Protein AF-A0A4Q1AGE1-F1 (afdb_monomer_lite)

Secondary structure (DSSP, 8-state):
---HHHHHHHHHHHHHH----TT--HHHHHHHHHHHHHT-TTS-HHHHHHHHHHHHHHHHHHHHHHHTT-

Sequence (70 aa):
MIANDIKNNIVSHLGENLVVSHYSTDNEIRDLIGRTINYIKIISEKDKEEIIESSLVSIRERIDKSSIYS

Foldseek 3Di:
DDDVVVLVVLLVCLLVPVDDDLPDDLVNQLVSQLVVCVVVVVADPVSSVVSSVSNSVSNNVVSVVVVVVD

pLDDT: mean 89.39, std 10.69, range [46.41, 97.81]

Structure (mmCIF, N/CA/C/O backbone):
data_AF-A0A4Q1AGE1-F1
#
_entry.id   AF-A0A4Q1AGE1-F1
#
loop_
_atom_site.group_PDB
_atom_site.id
_atom_site.type_symbol
_atom_site.label_atom_id
_atom_site.label_alt_id
_atom_site.label_comp_id
_atom_site.label_asym_id
_atom_site.label_entity_id
_atom_site.label_seq_id
_atom_site.pdbx_PDB_ins_code
_atom_site.Cartn_x
_atom_site.Cartn_y
_atom_site.Cartn_z
_atom_site.occupancy
_atom_site.B_iso_or_equiv
_atom_site.auth_seq_id
_atom_site.auth_comp_id
_atom_site.auth_asym_id
_atom_site.auth_atom_id
_atom_site.pdbx_PDB_model_num
ATOM 1 N N . MET A 1 1 ? -6.164 -0.478 17.341 1.00 67.38 1 MET A N 1
ATOM 2 C CA . MET A 1 1 ? -5.289 -1.519 16.781 1.00 67.38 1 MET A CA 1
ATOM 3 C C . MET A 1 1 ? -6.163 -2.597 16.193 1.00 67.38 1 MET A C 1
ATOM 5 O O . MET A 1 1 ? -6.941 -3.203 16.926 1.00 67.38 1 MET A O 1
ATOM 9 N N . ILE A 1 2 ? -6.078 -2.775 14.880 1.00 80.00 2 ILE A N 1
ATOM 10 C CA . ILE A 1 2 ? -6.680 -3.924 14.197 1.00 80.00 2 ILE A CA 1
ATOM 11 C C . ILE A 1 2 ? -5.872 -5.195 14.485 1.00 80.00 2 ILE A C 1
ATOM 13 O O . ILE A 1 2 ? -4.711 -5.124 14.889 1.00 80.00 2 ILE A O 1
ATOM 17 N N . ALA A 1 3 ? -6.477 -6.363 14.278 1.00 84.88 3 ALA A N 1
ATOM 18 C CA . ALA A 1 3 ? -5.742 -7.621 14.345 1.00 84.88 3 ALA A CA 1
ATOM 19 C C . ALA A 1 3 ? -4.630 -7.645 13.280 1.00 84.88 3 ALA A C 1
ATOM 21 O O . ALA A 1 3 ? -4.856 -7.234 12.138 1.00 84.88 3 ALA A O 1
ATOM 22 N N . ASN A 1 4 ? -3.447 -8.154 13.642 1.00 85.81 4 ASN A N 1
ATOM 23 C CA . ASN A 1 4 ? -2.294 -8.233 12.736 1.00 85.81 4 ASN A CA 1
ATOM 24 C C . ASN A 1 4 ? -2.616 -8.984 11.437 1.00 85.81 4 ASN A C 1
ATOM 26 O O . ASN A 1 4 ? -2.146 -8.584 10.378 1.00 85.81 4 ASN A O 1
ATOM 30 N N . ASP A 1 5 ? -3.473 -10.002 11.494 1.00 88.38 5 ASP A N 1
ATOM 31 C CA . ASP A 1 5 ? -3.881 -10.762 10.309 1.00 88.38 5 ASP A CA 1
ATOM 32 C C . ASP A 1 5 ? -4.646 -9.894 9.303 1.00 88.38 5 ASP A C 1
ATOM 34 O O . ASP A 1 5 ? -4.407 -9.973 8.102 1.00 88.38 5 ASP A O 1
ATOM 38 N N . ILE A 1 6 ? -5.515 -8.994 9.784 1.00 89.25 6 ILE A N 1
ATOM 39 C CA . ILE A 1 6 ? -6.234 -8.045 8.920 1.00 89.25 6 ILE A CA 1
ATOM 40 C C . ILE A 1 6 ? -5.235 -7.089 8.266 1.00 89.25 6 ILE A C 1
ATOM 42 O O . ILE A 1 6 ? -5.324 -6.838 7.066 1.00 89.25 6 ILE A O 1
ATOM 46 N N . LYS A 1 7 ? -4.264 -6.590 9.039 1.00 90.56 7 LYS A N 1
ATOM 47 C CA . LYS A 1 7 ? -3.206 -5.709 8.531 1.00 90.56 7 LYS A CA 1
ATOM 48 C C . LYS A 1 7 ? -2.410 -6.389 7.416 1.00 90.56 7 LYS A C 1
ATOM 50 O O . LYS A 1 7 ? -2.273 -5.828 6.333 1.00 90.56 7 LYS A O 1
ATOM 55 N N . ASN A 1 8 ? -1.950 -7.612 7.665 1.00 92.75 8 ASN A N 1
ATOM 56 C CA . ASN A 1 8 ? -1.160 -8.390 6.714 1.00 92.75 8 ASN A CA 1
ATOM 57 C C . ASN A 1 8 ? -1.953 -8.705 5.440 1.00 92.75 8 ASN A C 1
ATOM 59 O O . ASN A 1 8 ? -1.408 -8.591 4.345 1.00 92.75 8 ASN A O 1
ATOM 63 N N . ASN A 1 9 ? -3.246 -9.015 5.566 1.00 93.69 9 ASN A N 1
ATOM 64 C CA . ASN A 1 9 ? -4.120 -9.244 4.416 1.00 93.69 9 ASN A CA 1
ATOM 65 C C . ASN A 1 9 ? -4.286 -7.986 3.556 1.00 93.69 9 ASN A C 1
ATOM 67 O O . ASN A 1 9 ? -4.248 -8.077 2.333 1.00 93.69 9 ASN A O 1
ATOM 71 N N . ILE A 1 10 ? -4.443 -6.810 4.175 1.00 94.00 10 ILE A N 1
ATOM 72 C CA . ILE A 1 10 ? -4.522 -5.540 3.439 1.00 94.00 10 ILE A CA 1
ATOM 73 C C . ILE A 1 10 ? -3.209 -5.280 2.696 1.00 94.00 10 ILE A C 1
ATOM 75 O O . ILE A 1 10 ? -3.239 -4.975 1.506 1.00 94.00 10 ILE A O 1
ATOM 79 N N . VAL A 1 11 ? -2.070 -5.440 3.375 1.00 95.56 11 VAL A N 1
ATOM 80 C CA . VAL A 1 11 ? -0.740 -5.233 2.784 1.00 95.56 11 VAL A CA 1
ATOM 81 C C . VAL A 1 11 ? -0.499 -6.178 1.605 1.00 95.56 11 VAL A C 1
ATOM 83 O O . VAL A 1 11 ? -0.107 -5.711 0.540 1.00 95.56 11 VAL A O 1
ATOM 86 N N . SER A 1 12 ? -0.777 -7.478 1.754 1.00 96.19 12 SER A N 1
ATOM 87 C CA . SER A 1 12 ? -0.650 -8.458 0.661 1.00 96.19 12 SER A CA 1
ATOM 88 C C . SER A 1 12 ? -1.580 -8.112 -0.501 1.00 96.19 12 SER A C 1
ATOM 90 O O . SER A 1 12 ? -1.129 -8.032 -1.644 1.00 96.19 12 SER A O 1
ATOM 92 N N . HIS A 1 13 ? -2.850 -7.797 -0.225 1.00 95.56 13 HIS A N 1
ATOM 93 C CA . HIS A 1 13 ? -3.803 -7.471 -1.280 1.00 95.56 13 HIS A CA 1
ATOM 94 C C . HIS A 1 13 ? -3.392 -6.221 -2.071 1.00 95.56 13 HIS A C 1
ATOM 96 O O . HIS A 1 13 ? -3.442 -6.236 -3.303 1.00 95.56 13 HIS A O 1
ATOM 102 N N . LEU A 1 14 ? -2.950 -5.160 -1.388 1.00 95.62 14 LEU A N 1
ATOM 103 C CA . LEU A 1 14 ? -2.442 -3.945 -2.030 1.00 95.62 14 LEU A CA 1
ATOM 104 C C . LEU A 1 14 ? -1.142 -4.212 -2.798 1.00 95.62 14 LEU A C 1
ATOM 106 O O . LEU A 1 14 ? -1.026 -3.795 -3.949 1.00 95.62 14 LEU A O 1
ATOM 110 N N . GLY A 1 15 ? -0.198 -4.937 -2.199 1.00 94.56 15 GLY A N 1
ATOM 111 C CA . GLY A 1 15 ? 1.074 -5.310 -2.819 1.00 94.56 15 GLY A CA 1
ATOM 112 C C . GLY A 1 15 ? 0.904 -6.065 -4.135 1.00 94.56 15 GLY A C 1
ATOM 113 O O . GLY A 1 15 ? 1.579 -5.775 -5.123 1.00 94.56 15 GLY A O 1
ATOM 114 N N . GLU A 1 16 ? -0.045 -6.998 -4.172 1.00 93.56 16 GLU A N 1
ATOM 115 C CA . GLU A 1 16 ? -0.290 -7.870 -5.320 1.00 93.56 16 GLU A CA 1
ATOM 116 C C . GLU A 1 16 ? -1.179 -7.235 -6.388 1.00 93.56 16 GLU A C 1
ATOM 118 O O . GLU A 1 16 ? -0.942 -7.459 -7.576 1.00 93.56 16 GLU A O 1
ATOM 123 N N . ASN A 1 17 ? -2.166 -6.420 -5.995 1.00 94.44 17 ASN A N 1
ATOM 124 C CA . ASN A 1 17 ? -3.262 -6.029 -6.890 1.00 94.44 17 ASN A CA 1
ATOM 125 C C . ASN A 1 17 ? -3.366 -4.526 -7.152 1.00 94.44 17 ASN A C 1
ATOM 127 O O . ASN A 1 17 ? -4.043 -4.134 -8.104 1.00 94.44 17 ASN A O 1
ATOM 131 N N . LEU A 1 18 ? -2.713 -3.664 -6.361 1.00 94.00 18 LEU A N 1
ATOM 132 C CA . LEU A 1 18 ? -2.778 -2.226 -6.619 1.00 94.00 18 LEU A CA 1
ATOM 133 C C . LEU A 1 18 ? -2.095 -1.932 -7.958 1.00 94.00 18 LEU A C 1
ATOM 135 O O . LEU A 1 18 ? -0.919 -2.253 -8.149 1.00 94.00 18 LEU A O 1
ATOM 139 N N . VAL A 1 19 ? -2.844 -1.351 -8.893 1.00 92.19 19 VAL A N 1
ATOM 140 C CA . VAL A 1 19 ? -2.334 -0.984 -10.216 1.00 92.19 19 VAL A CA 1
ATOM 141 C C . VAL A 1 19 ? -1.537 0.303 -10.082 1.00 92.19 19 VAL A C 1
ATOM 143 O O . VAL A 1 19 ? -2.069 1.339 -9.688 1.00 92.19 19 VAL A O 1
ATOM 146 N N . VAL A 1 20 ? -0.252 0.223 -10.410 1.00 92.38 20 VAL A N 1
ATOM 147 C CA . VAL A 1 20 ? 0.704 1.319 -10.269 1.00 92.38 20 VAL A CA 1
ATOM 148 C C . VAL A 1 20 ? 1.567 1.366 -11.525 1.00 92.38 20 VAL A C 1
ATOM 150 O O . VAL A 1 20 ? 1.955 0.321 -12.048 1.00 92.38 20 VAL A O 1
ATOM 153 N N . SER A 1 21 ? 1.859 2.569 -12.021 1.00 89.31 21 SER A N 1
ATOM 154 C CA . SER A 1 21 ? 2.802 2.736 -13.128 1.00 89.31 21 SER A CA 1
ATOM 155 C C . SER A 1 21 ? 4.218 2.401 -12.667 1.00 89.31 21 SER A C 1
ATOM 157 O O . SER A 1 21 ? 4.620 2.773 -11.566 1.00 89.31 21 SER A O 1
ATOM 159 N N . HIS A 1 22 ? 5.010 1.774 -13.537 1.00 86.50 22 HIS A N 1
ATOM 160 C CA . HIS A 1 22 ? 6.438 1.557 -13.287 1.00 86.50 22 HIS A CA 1
ATOM 161 C C . HIS A 1 22 ? 7.178 2.872 -12.968 1.00 86.50 22 HIS A C 1
AT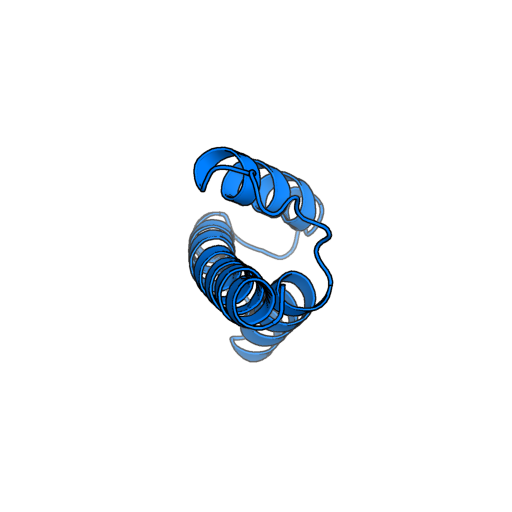OM 163 O O . HIS A 1 22 ? 8.094 2.891 -12.153 1.00 86.50 22 HIS A O 1
ATOM 169 N N . TYR A 1 23 ? 6.733 3.986 -13.557 1.00 89.31 23 TYR A N 1
ATOM 170 C CA . TYR A 1 23 ? 7.340 5.308 -13.382 1.00 89.31 23 TYR A CA 1
ATOM 171 C C . TYR A 1 23 ? 6.813 6.092 -12.174 1.00 89.31 23 TYR A C 1
ATOM 173 O O . TYR A 1 23 ? 7.268 7.209 -11.941 1.00 89.31 23 TYR A O 1
ATOM 181 N N . SER A 1 24 ? 5.847 5.554 -11.422 1.00 93.00 24 SER A N 1
ATOM 182 C CA . SER A 1 24 ? 5.323 6.242 -10.240 1.00 93.00 24 SER A CA 1
ATOM 183 C C . SER A 1 24 ? 6.407 6.396 -9.175 1.00 93.00 24 SER A C 1
ATOM 185 O O . SER A 1 24 ? 7.179 5.474 -8.901 1.00 93.00 24 SER A O 1
ATOM 187 N N . THR A 1 25 ? 6.446 7.563 -8.544 1.00 95.62 25 THR A N 1
ATOM 188 C CA . THR A 1 25 ? 7.302 7.888 -7.398 1.00 95.62 25 THR A CA 1
ATOM 189 C C . THR A 1 25 ? 6.747 7.295 -6.104 1.00 95.62 25 THR A C 1
ATOM 191 O O . THR A 1 25 ? 5.565 6.968 -6.017 1.00 95.62 25 THR A O 1
ATOM 194 N N . ASP A 1 26 ? 7.581 7.171 -5.067 1.00 9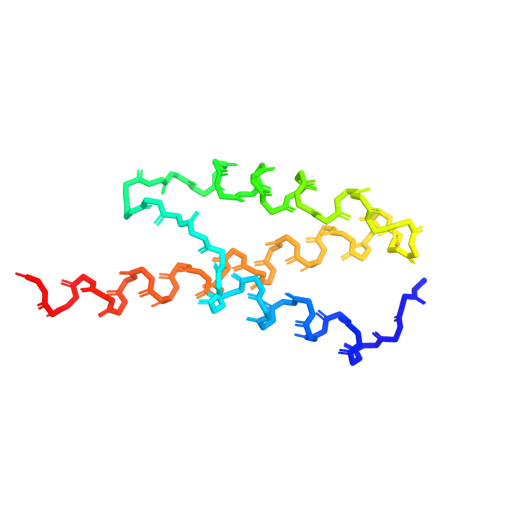6.19 26 ASP A N 1
ATOM 195 C CA . ASP A 1 26 ? 7.127 6.618 -3.782 1.00 96.19 26 ASP A CA 1
ATOM 196 C C . ASP A 1 26 ? 5.981 7.435 -3.189 1.00 96.19 26 ASP A C 1
ATOM 198 O O . ASP A 1 26 ? 5.045 6.872 -2.637 1.00 96.19 26 ASP A O 1
ATOM 202 N N . ASN A 1 27 ? 6.028 8.760 -3.337 1.00 97.44 27 ASN A N 1
ATOM 203 C CA . ASN A 1 27 ? 4.992 9.648 -2.819 1.00 97.44 27 ASN A CA 1
ATOM 204 C C . ASN A 1 27 ? 3.654 9.437 -3.535 1.00 97.44 27 ASN A C 1
ATOM 206 O O . ASN A 1 27 ? 2.624 9.364 -2.876 1.00 97.44 27 ASN A O 1
ATOM 210 N N . GLU A 1 28 ? 3.660 9.255 -4.858 1.00 96.88 28 GLU A N 1
ATOM 211 C CA . GLU A 1 28 ? 2.436 8.938 -5.607 1.00 96.88 28 GLU A CA 1
ATOM 212 C C . GLU A 1 28 ? 1.848 7.585 -5.187 1.00 96.88 28 GLU A C 1
ATOM 214 O O . GLU A 1 28 ? 0.629 7.445 -5.069 1.00 96.88 28 GLU A O 1
ATOM 219 N N . ILE A 1 29 ? 2.705 6.595 -4.919 1.00 96.94 29 ILE A N 1
ATOM 220 C CA . ILE A 1 29 ? 2.280 5.275 -4.441 1.00 96.94 29 ILE A CA 1
ATOM 221 C C . ILE A 1 29 ? 1.704 5.377 -3.024 1.00 96.94 29 ILE A C 1
ATOM 223 O O . ILE A 1 29 ? 0.626 4.838 -2.771 1.00 96.94 29 ILE A O 1
ATOM 227 N N . ARG A 1 30 ? 2.368 6.106 -2.116 1.00 97.81 30 ARG A N 1
ATOM 228 C CA . ARG A 1 30 ? 1.875 6.369 -0.753 1.00 97.81 30 ARG A CA 1
ATOM 229 C C . ARG A 1 30 ? 0.515 7.051 -0.770 1.00 97.81 30 ARG A C 1
ATOM 231 O O . ARG A 1 30 ? -0.398 6.585 -0.091 1.00 97.81 30 ARG A O 1
ATOM 238 N N . ASP A 1 31 ? 0.359 8.098 -1.576 1.00 96.88 31 ASP A N 1
ATOM 239 C CA . ASP A 1 31 ? -0.905 8.824 -1.714 1.00 96.88 31 ASP A CA 1
ATOM 240 C C . ASP A 1 31 ? -2.022 7.912 -2.228 1.00 96.88 31 ASP A C 1
ATOM 242 O O . ASP A 1 31 ? -3.152 7.956 -1.730 1.00 96.88 31 ASP A O 1
ATOM 246 N N . LEU A 1 32 ? -1.718 7.051 -3.203 1.00 96.38 32 LEU A N 1
ATOM 247 C CA . LEU A 1 32 ? -2.676 6.092 -3.743 1.00 96.38 32 LEU A CA 1
ATOM 248 C C . LEU A 1 32 ? -3.094 5.046 -2.699 1.00 96.38 32 LEU A C 1
ATOM 250 O O . LEU A 1 32 ? -4.293 4.795 -2.531 1.00 96.38 32 LEU A O 1
ATOM 254 N N . ILE A 1 33 ? -2.135 4.463 -1.970 1.00 96.88 33 ILE A N 1
ATOM 255 C CA . ILE A 1 33 ? -2.419 3.521 -0.877 1.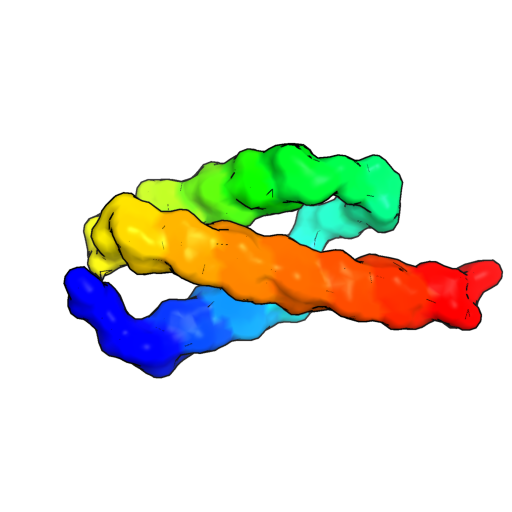00 96.88 33 ILE A CA 1
ATOM 256 C C . ILE A 1 33 ? -3.261 4.213 0.195 1.00 96.88 33 ILE A C 1
ATOM 258 O O . ILE A 1 33 ? -4.313 3.698 0.573 1.00 96.88 33 ILE A O 1
ATOM 262 N N . GLY A 1 34 ? -2.839 5.402 0.632 1.00 95.94 34 GLY A N 1
ATOM 263 C CA . GLY A 1 34 ? -3.520 6.201 1.643 1.00 95.94 34 GLY A CA 1
ATOM 264 C C . GLY A 1 34 ? -4.977 6.460 1.272 1.00 95.94 34 GLY A C 1
ATOM 265 O O . GLY A 1 34 ? -5.873 6.171 2.064 1.00 95.94 34 GLY A O 1
ATOM 266 N N . ARG A 1 35 ? -5.246 6.903 0.036 1.00 94.62 35 ARG A N 1
ATOM 267 C CA . ARG A 1 35 ? -6.618 7.080 -0.476 1.00 94.62 35 ARG A CA 1
ATOM 268 C C . ARG A 1 35 ? -7.410 5.777 -0.474 1.00 94.62 35 ARG A C 1
ATOM 270 O O . ARG A 1 35 ? -8.574 5.789 -0.083 1.00 94.62 35 ARG A O 1
ATOM 277 N N . THR A 1 36 ? -6.786 4.669 -0.871 1.00 93.06 36 THR A N 1
ATOM 278 C CA . THR A 1 36 ? -7.428 3.346 -0.921 1.00 93.06 36 THR A CA 1
ATOM 279 C C . THR A 1 36 ? -7.882 2.888 0.464 1.00 93.06 36 THR A C 1
ATOM 281 O O . THR A 1 36 ? -9.036 2.500 0.646 1.00 93.06 36 THR A O 1
ATOM 284 N N . ILE A 1 37 ? -7.008 2.985 1.467 1.00 93.56 37 ILE A N 1
ATOM 285 C CA . ILE A 1 37 ? -7.302 2.490 2.818 1.00 93.56 37 ILE A CA 1
ATOM 286 C C . ILE A 1 37 ? -8.119 3.477 3.653 1.00 93.56 37 ILE A C 1
ATOM 288 O O . ILE A 1 37 ? -8.711 3.079 4.656 1.00 93.56 37 ILE A O 1
ATOM 292 N N . ASN A 1 38 ? -8.202 4.751 3.253 1.00 90.69 38 ASN A N 1
ATOM 293 C CA . ASN A 1 38 ? -8.931 5.768 4.013 1.00 90.69 38 ASN A CA 1
ATOM 294 C C . ASN A 1 38 ? -10.434 5.458 4.146 1.00 90.69 38 ASN A C 1
ATOM 296 O O . ASN A 1 38 ? -11.074 5.878 5.109 1.00 90.69 38 ASN A O 1
ATOM 300 N N . TYR A 1 39 ? -10.997 4.683 3.217 1.00 85.75 39 TYR A N 1
ATOM 301 C CA . TYR A 1 39 ? -12.391 4.236 3.280 1.00 85.75 39 TYR A CA 1
ATOM 302 C C . TYR A 1 39 ? -12.637 3.143 4.333 1.00 85.75 39 TYR A C 1
ATOM 304 O O . TYR A 1 39 ? -13.787 2.872 4.694 1.00 85.75 39 TYR A O 1
ATOM 312 N N . ILE A 1 40 ? -11.579 2.534 4.871 1.00 86.06 40 ILE A N 1
ATOM 313 C CA . ILE A 1 40 ? -11.666 1.444 5.839 1.00 86.06 40 ILE A CA 1
ATOM 314 C C . ILE A 1 40 ? -11.696 2.026 7.260 1.00 86.06 40 ILE A C 1
ATOM 316 O O . ILE A 1 40 ? -10.674 2.189 7.925 1.00 86.06 40 ILE A O 1
ATOM 320 N N . LYS A 1 41 ? -12.907 2.314 7.754 1.00 83.81 41 LYS A N 1
ATOM 321 C CA . LYS A 1 41 ? -13.143 2.982 9.053 1.00 83.81 41 LYS A CA 1
ATOM 322 C C . LYS A 1 41 ? -12.588 2.253 10.285 1.00 83.81 41 LYS A C 1
ATOM 324 O O . LYS A 1 41 ? -12.448 2.874 11.331 1.00 83.81 41 LYS A O 1
ATOM 329 N N . ILE A 1 42 ? -12.325 0.949 10.192 1.00 84.81 42 ILE A N 1
ATOM 330 C CA . ILE A 1 42 ? -11.844 0.141 11.325 1.00 84.81 42 ILE A CA 1
ATOM 331 C C . ILE A 1 42 ? -10.335 0.313 11.587 1.00 84.81 42 ILE A C 1
ATOM 333 O O . ILE A 1 42 ? -9.848 -0.084 12.643 1.00 84.81 42 ILE A O 1
ATOM 337 N N . ILE A 1 43 ? -9.593 0.915 10.652 1.00 86.56 43 ILE A N 1
ATOM 338 C CA . ILE A 1 43 ? -8.140 1.094 10.744 1.00 86.56 43 ILE A CA 1
ATOM 339 C C . ILE A 1 43 ? -7.834 2.421 11.442 1.00 86.56 43 ILE A C 1
ATOM 341 O O . ILE A 1 43 ? -8.296 3.478 11.012 1.00 86.56 43 ILE A O 1
ATOM 345 N N . SER A 1 44 ? -7.044 2.372 12.516 1.00 88.75 44 SER A N 1
ATOM 346 C CA . SER A 1 44 ? -6.576 3.586 13.196 1.00 88.75 44 SER A CA 1
ATOM 347 C C . SER A 1 44 ? -5.522 4.324 12.366 1.00 88.75 44 SER A C 1
ATOM 349 O O . SER A 1 44 ? -4.836 3.696 11.569 1.00 88.75 44 SER A O 1
ATOM 351 N N . GLU A 1 45 ? -5.332 5.630 12.573 1.00 88.19 45 GLU A N 1
ATOM 352 C CA . GLU A 1 45 ? -4.317 6.405 11.828 1.00 88.19 45 GLU A CA 1
ATOM 353 C C . GLU A 1 45 ? -2.903 5.816 11.950 1.00 88.19 45 GLU A C 1
ATOM 355 O O . GLU A 1 45 ? -2.190 5.714 10.958 1.00 88.19 45 GLU A O 1
ATOM 360 N N . LYS A 1 46 ? -2.535 5.313 13.135 1.00 88.44 46 LYS A N 1
ATOM 361 C CA . LYS A 1 46 ? -1.262 4.607 13.329 1.00 88.44 46 LYS A CA 1
ATOM 362 C C . LYS A 1 46 ? -1.165 3.347 12.460 1.00 88.44 46 LYS A C 1
ATOM 364 O O . LYS A 1 46 ? -0.152 3.113 11.813 1.00 88.44 46 LYS A O 1
ATOM 369 N N . ASP A 1 47 ? -2.225 2.538 12.446 1.00 92.06 47 ASP A N 1
ATOM 370 C CA . ASP A 1 47 ? -2.255 1.313 11.642 1.00 92.06 47 ASP A CA 1
ATOM 371 C C . ASP A 1 47 ? -2.245 1.647 10.132 1.00 92.06 47 ASP A C 1
ATOM 373 O O . ASP A 1 47 ? -1.686 0.886 9.346 1.00 92.06 47 ASP A O 1
ATOM 377 N N . LYS A 1 48 ? -2.826 2.786 9.716 1.00 92.56 48 LYS A N 1
ATOM 378 C CA . LYS A 1 48 ? -2.797 3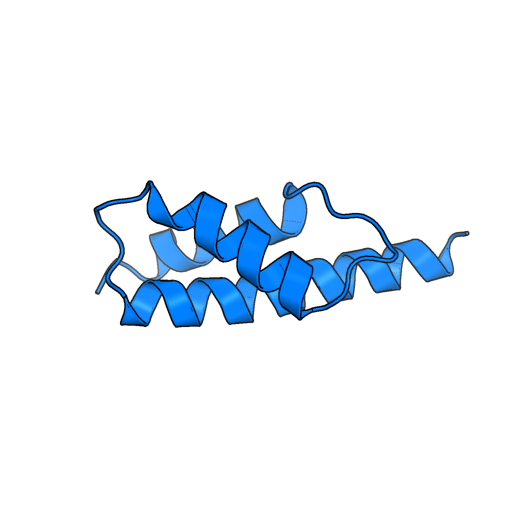.253 8.319 1.00 92.56 48 LYS A CA 1
ATOM 379 C C . LYS A 1 48 ? -1.375 3.550 7.857 1.00 92.56 48 LYS A C 1
ATOM 381 O O . LYS A 1 48 ? -1.006 3.121 6.770 1.00 92.56 48 LYS A O 1
ATOM 386 N N . GLU A 1 49 ? -0.588 4.246 8.671 1.00 93.56 49 GLU A N 1
ATOM 387 C CA . GLU A 1 49 ? 0.802 4.580 8.342 1.00 93.56 49 GLU A CA 1
ATOM 388 C C . GLU A 1 49 ? 1.661 3.314 8.189 1.00 93.56 49 GLU A C 1
ATOM 390 O O . GLU A 1 49 ? 2.370 3.158 7.196 1.00 93.56 49 GLU A O 1
ATOM 395 N N . GLU A 1 50 ? 1.500 2.337 9.090 1.00 94.19 50 GLU A N 1
ATOM 396 C CA . GLU A 1 50 ? 2.173 1.035 8.972 1.00 94.19 50 GLU A CA 1
ATOM 397 C C . GLU A 1 50 ? 1.767 0.269 7.699 1.00 94.19 50 GLU A C 1
ATOM 399 O O . GLU A 1 50 ? 2.615 -0.352 7.047 1.00 94.19 50 GLU A O 1
ATOM 404 N N . ILE A 1 51 ? 0.480 0.303 7.330 1.00 95.75 51 ILE A N 1
ATOM 405 C CA . ILE A 1 51 ? -0.022 -0.323 6.099 1.00 95.75 51 ILE A CA 1
ATOM 406 C C . ILE A 1 51 ? 0.557 0.366 4.864 1.00 95.75 51 ILE A C 1
ATOM 408 O O . ILE A 1 51 ? 0.939 -0.333 3.925 1.00 95.75 51 ILE A O 1
ATOM 412 N N . ILE A 1 52 ? 0.632 1.700 4.854 1.00 97.00 52 ILE A N 1
ATOM 413 C CA . ILE A 1 52 ? 1.189 2.477 3.738 1.00 97.00 52 ILE A CA 1
ATOM 414 C C . ILE A 1 52 ? 2.638 2.068 3.485 1.00 97.00 52 ILE A C 1
ATOM 416 O O . ILE A 1 52 ? 2.958 1.654 2.370 1.00 97.00 52 ILE A O 1
ATOM 420 N N . GLU A 1 53 ? 3.492 2.107 4.508 1.00 97.06 53 GLU A N 1
ATOM 421 C CA . GLU A 1 53 ? 4.914 1.793 4.329 1.00 97.06 53 GLU A CA 1
ATOM 422 C C . GLU A 1 53 ? 5.134 0.321 3.955 1.00 97.06 53 GLU A C 1
ATOM 424 O O . GLU A 1 53 ? 5.890 0.021 3.031 1.00 97.06 53 GLU A O 1
ATOM 429 N N . SER A 1 54 ? 4.415 -0.608 4.594 1.00 96.88 54 SER A N 1
ATOM 430 C CA . SER A 1 54 ? 4.547 -2.039 4.277 1.00 96.88 54 SER A CA 1
ATOM 431 C C . SER A 1 54 ? 4.078 -2.359 2.852 1.00 96.88 54 SER A C 1
ATOM 433 O O . SER A 1 54 ? 4.702 -3.151 2.145 1.00 96.88 54 SER A O 1
ATOM 435 N N . SER A 1 55 ? 2.990 -1.723 2.406 1.00 97.50 55 SER A N 1
ATOM 436 C CA . SER A 1 55 ? 2.4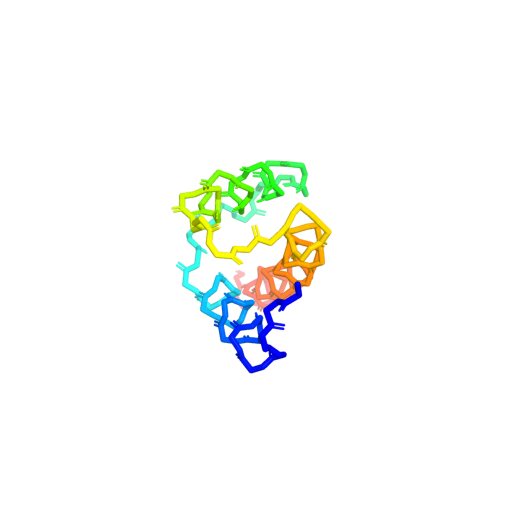64 -1.910 1.048 1.00 97.50 55 SER A CA 1
ATOM 437 C C . SER A 1 55 ? 3.384 -1.284 0.002 1.00 97.50 55 SER A C 1
ATOM 439 O O . SER A 1 55 ? 3.598 -1.884 -1.047 1.00 97.50 55 SER A O 1
ATOM 441 N N . LEU A 1 56 ? 3.969 -0.114 0.285 1.00 97.38 56 LEU A N 1
ATOM 442 C CA . LEU A 1 56 ? 4.929 0.540 -0.606 1.00 97.38 56 LEU A CA 1
ATOM 443 C C . LEU A 1 56 ? 6.126 -0.368 -0.904 1.00 97.38 56 LEU A C 1
ATOM 445 O O . LEU A 1 56 ? 6.474 -0.540 -2.073 1.00 97.38 56 LEU A O 1
ATOM 449 N N . VAL A 1 57 ? 6.720 -0.971 0.133 1.00 96.25 57 VAL A N 1
ATOM 450 C CA . 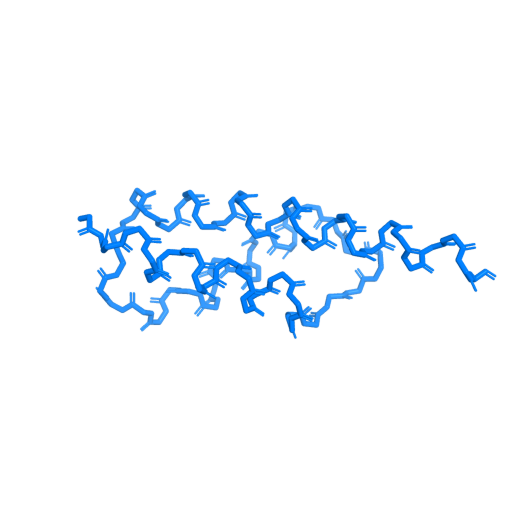VAL A 1 57 ? 7.850 -1.903 -0.020 1.00 96.25 57 VAL A CA 1
ATOM 451 C C . VAL A 1 57 ? 7.464 -3.062 -0.939 1.00 96.25 57 VAL A C 1
ATOM 453 O O . VAL A 1 57 ? 8.143 -3.312 -1.933 1.00 96.25 57 VAL A O 1
ATOM 456 N N . SER A 1 58 ? 6.327 -3.712 -0.672 1.00 95.31 58 SER A N 1
ATOM 457 C CA . SER A 1 58 ? 5.845 -4.838 -1.482 1.00 95.31 58 SER A CA 1
ATOM 458 C C . SER A 1 58 ? 5.602 -4.454 -2.950 1.00 95.31 58 SER A C 1
ATOM 460 O O . SER A 1 58 ? 6.003 -5.176 -3.868 1.00 95.31 58 SER A O 1
ATOM 462 N N . ILE A 1 59 ? 5.001 -3.285 -3.194 1.00 95.25 59 ILE A N 1
ATOM 463 C CA . ILE A 1 59 ? 4.749 -2.773 -4.546 1.00 95.25 59 ILE A CA 1
ATOM 464 C C . ILE A 1 59 ? 6.063 -2.499 -5.279 1.00 95.25 59 ILE A C 1
ATOM 466 O O . ILE A 1 59 ? 6.177 -2.848 -6.456 1.00 95.25 59 ILE A O 1
ATOM 470 N N . ARG A 1 60 ? 7.052 -1.900 -4.607 1.00 93.56 60 ARG A N 1
ATOM 471 C CA . ARG A 1 60 ? 8.365 -1.610 -5.197 1.00 93.56 60 ARG A CA 1
ATOM 472 C C . ARG A 1 60 ? 9.111 -2.870 -5.584 1.00 93.56 60 ARG A C 1
ATOM 474 O O . ARG A 1 60 ? 9.515 -2.987 -6.735 1.00 93.56 60 ARG A O 1
ATOM 481 N N . GLU A 1 61 ? 9.169 -3.854 -4.692 1.00 92.62 61 GLU A N 1
ATOM 482 C CA . GLU A 1 61 ? 9.775 -5.151 -5.002 1.00 92.62 61 GLU A CA 1
ATOM 483 C C . GLU A 1 61 ? 9.137 -5.808 -6.235 1.00 92.62 61 GLU A C 1
ATOM 485 O O . GLU A 1 61 ? 9.831 -6.413 -7.055 1.00 92.62 61 GLU A O 1
ATOM 490 N N . ARG A 1 62 ? 7.813 -5.689 -6.394 1.00 91.50 62 ARG A N 1
ATOM 491 C CA . ARG A 1 62 ? 7.093 -6.209 -7.565 1.00 91.50 62 ARG A CA 1
ATOM 492 C C . ARG A 1 62 ? 7.424 -5.428 -8.842 1.00 91.50 62 ARG A C 1
ATOM 494 O O . ARG A 1 62 ? 7.623 -6.047 -9.890 1.00 91.50 62 ARG A O 1
ATOM 501 N N . ILE A 1 63 ? 7.480 -4.096 -8.774 1.00 89.50 63 ILE A N 1
ATOM 502 C CA . ILE A 1 63 ? 7.845 -3.235 -9.913 1.00 89.50 63 ILE A CA 1
ATOM 503 C C . ILE A 1 63 ? 9.281 -3.532 -10.365 1.00 89.50 63 ILE A C 1
ATOM 505 O O . ILE A 1 63 ? 9.513 -3.731 -11.558 1.00 89.50 63 ILE A O 1
ATOM 509 N N . ASP A 1 64 ? 10.216 -3.645 -9.423 1.00 86.12 64 ASP A N 1
ATOM 510 C CA . ASP A 1 64 ? 11.627 -3.918 -9.701 1.00 86.12 64 ASP A CA 1
ATOM 511 C C . ASP A 1 64 ? 11.828 -5.323 -10.276 1.00 86.12 64 ASP A C 1
ATOM 513 O O . ASP A 1 64 ? 12.546 -5.494 -11.259 1.00 86.12 64 ASP A O 1
ATOM 517 N N . LYS A 1 65 ? 11.128 -6.338 -9.744 1.00 82.50 65 LYS A N 1
ATOM 518 C CA . LYS A 1 65 ? 11.121 -7.689 -10.334 1.00 82.50 65 LYS A CA 1
ATOM 519 C C . LYS A 1 65 ? 10.591 -7.691 -11.764 1.00 82.50 65 LYS A C 1
ATOM 521 O O . LYS A 1 65 ? 11.103 -8.442 -12.585 1.00 82.50 65 LYS A O 1
ATOM 526 N N . SER A 1 66 ? 9.589 -6.866 -12.062 1.00 66.38 66 SER A N 1
ATOM 527 C CA . SER A 1 66 ? 9.010 -6.770 -13.408 1.00 66.38 66 SER A CA 1
ATOM 528 C C . SER A 1 66 ? 9.966 -6.101 -14.405 1.00 66.38 66 SER A C 1
ATOM 530 O O . SER A 1 66 ? 9.954 -6.460 -15.576 1.00 66.38 66 SER A O 1
ATOM 532 N N . SER A 1 67 ? 10.833 -5.198 -13.930 1.00 59.53 67 SER A N 1
ATOM 533 C CA . SER A 1 67 ? 11.870 -4.510 -14.720 1.00 59.53 67 SER A CA 1
ATOM 534 C C . SER A 1 67 ? 12.955 -5.450 -15.264 1.00 59.53 67 SER A C 1
ATOM 536 O O . SER A 1 67 ? 13.522 -5.212 -16.323 1.00 59.53 67 SER A O 1
ATOM 538 N N . ILE A 1 68 ? 13.240 -6.556 -14.565 1.00 57.00 68 ILE A N 1
ATOM 539 C CA . ILE A 1 68 ? 14.289 -7.516 -14.964 1.00 57.00 68 ILE A CA 1
ATOM 540 C C . ILE A 1 68 ? 13.882 -8.333 -16.207 1.00 57.00 68 ILE A C 1
ATOM 542 O O . ILE A 1 68 ? 14.741 -8.891 -16.887 1.00 57.00 68 ILE A O 1
ATOM 546 N N . TYR A 1 69 ? 12.585 -8.413 -16.513 1.00 51.41 69 TYR A N 1
ATOM 547 C CA . TYR A 1 69 ? 12.047 -9.234 -17.606 1.00 51.41 69 TYR A CA 1
ATOM 548 C C . TYR A 1 69 ? 11.599 -8.424 -18.836 1.00 51.41 69 TYR A C 1
ATOM 550 O O . TYR A 1 69 ? 10.991 -8.996 -19.743 1.00 51.41 69 TYR A O 1
ATOM 558 N N . SER A 1 70 ? 11.893 -7.122 -18.867 1.00 46.41 70 SER A N 1
ATOM 559 C CA . SER A 1 70 ? 11.617 -6.192 -19.976 1.00 46.41 70 SER A CA 1
ATOM 560 C C . SER A 1 70 ? 12.898 -5.721 -20.646 1.00 46.41 70 SER A C 1
ATOM 562 O O . SER A 1 70 ? 12.900 -5.641 -21.894 1.00 46.41 70 SER A O 1
#

Radius of gyration: 12.23 Å; chains: 1; bounding box: 27×20×37 Å